Protein AF-A0A1F7GBQ1-F1 (afdb_monomer)

Solvent-accessible surface area (backbone atoms only — not comparable to full-atom values): 5700 Å² total; per-residue (Å²): 137,86,86,87,78,93,71,56,69,70,58,51,55,51,50,53,52,52,51,56,50,46,50,44,67,74,65,63,59,75,70,77,74,71,79,73,77,83,66,90,74,82,75,49,74,66,56,52,50,52,52,51,52,51,55,52,32,58,76,71,48,57,40,80,59,90,65,98,48,70,66,63,47,50,54,45,73,69,38,93,80,58,70,30,53,80,70,112

Sequence (88 aa):
MNQTTTVTKSEFDRLVEQVARLERLVLGKITKTSNVESKPLKLTAYAKRILKEADEEIKRGDVSPAFDNVKDALEWLHSKNKKYANQL

Foldseek 3Di:
DDDDDDDDPVVVVVVVVVVVVCCCVVVVDPVPPVPPPPDPDDDDPVNVVVVVVVVVCVVVVQAADDDPDPVVVVCLVPDPDRGGPVRD

Secondary structure (DSSP, 8-state):
--------HHHHHHHHHHHHHHHHHHH-------------PPPPHHHHHHHHHHHHHHHHT-PPPP-SSHHHHHHHHH-TTPPPGGG-

Radius of gyration: 25.87 Å; Cα contacts (8 Å, |Δi|>4): 26; chains: 1; bounding box: 54×44×58 Å

pLDDT: mean 81.34, std 14.44, range [40.47, 95.38]

Mean predicted aligned error: 15.96 Å

Structure (mmCIF, N/CA/C/O backbone):
data_AF-A0A1F7GBQ1-F1
#
_entry.id   AF-A0A1F7GBQ1-F1
#
loop_
_atom_site.group_PDB
_atom_site.id
_atom_site.type_symbol
_atom_site.label_atom_id
_atom_site.label_alt_id
_atom_site.label_comp_id
_atom_site.label_asym_id
_atom_site.label_entity_id
_atom_site.label_seq_id
_atom_site.pdbx_PDB_ins_code
_atom_site.Cartn_x
_atom_site.Cartn_y
_atom_site.Cartn_z
_atom_site.occupancy
_atom_site.B_iso_or_equiv
_atom_site.auth_seq_id
_atom_site.auth_comp_id
_atom_site.auth_asym_id
_atom_site.auth_atom_id
_atom_site.pdbx_PDB_model_num
ATOM 1 N N . MET A 1 1 ? -33.494 26.486 -20.546 1.00 40.47 1 MET A N 1
ATOM 2 C CA . MET A 1 1 ? -33.795 26.468 -21.994 1.00 40.47 1 MET A CA 1
ATOM 3 C C . MET A 1 1 ? -32.505 26.119 -22.711 1.00 40.47 1 MET A C 1
ATOM 5 O O . MET A 1 1 ? -31.567 26.895 -22.599 1.00 40.47 1 MET A O 1
ATOM 9 N N . ASN A 1 2 ? -32.430 24.967 -23.380 1.00 52.72 2 ASN A N 1
ATOM 10 C CA . ASN A 1 2 ? -31.233 24.577 -24.129 1.00 52.72 2 ASN A CA 1
ATOM 11 C C . ASN A 1 2 ? -31.490 24.874 -25.605 1.00 52.72 2 ASN A C 1
ATOM 13 O O . ASN A 1 2 ? -32.440 24.346 -26.178 1.00 52.72 2 ASN A O 1
ATOM 17 N N . GLN A 1 3 ? -30.690 25.765 -26.184 1.00 61.75 3 GLN A N 1
ATOM 18 C CA . GLN A 1 3 ? -30.752 26.083 -27.607 1.00 61.75 3 GLN A CA 1
ATOM 19 C C . GLN A 1 3 ? -29.881 25.078 -28.361 1.00 61.75 3 GLN A C 1
ATOM 21 O O . GLN A 1 3 ? -28.717 24.881 -28.016 1.00 61.75 3 GLN A O 1
ATOM 26 N N . THR A 1 4 ? -30.452 24.419 -29.365 1.00 54.62 4 THR A N 1
ATOM 27 C CA . THR A 1 4 ? -29.714 23.531 -30.265 1.00 54.62 4 THR A CA 1
ATOM 28 C C . THR A 1 4 ? -29.492 24.279 -31.568 1.00 54.62 4 THR A C 1
ATOM 30 O O . THR A 1 4 ? -30.449 24.575 -32.280 1.00 54.62 4 THR A O 1
ATOM 33 N N . THR A 1 5 ? -28.237 24.599 -31.868 1.00 72.56 5 THR A N 1
ATOM 34 C CA . THR A 1 5 ? -27.850 25.275 -33.109 1.00 72.56 5 THR A CA 1
ATOM 35 C C . THR A 1 5 ? -27.129 24.283 -34.006 1.00 72.56 5 THR A C 1
ATOM 37 O O . THR A 1 5 ? -26.244 23.556 -33.554 1.00 72.56 5 THR A O 1
ATOM 40 N N . THR A 1 6 ? -27.503 24.240 -35.280 1.00 74.94 6 THR A N 1
ATOM 4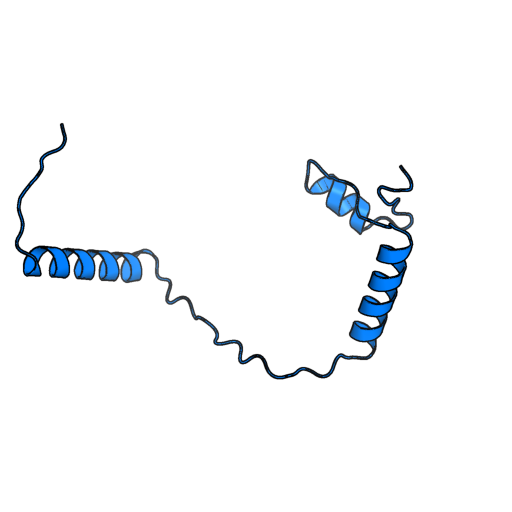1 C CA . THR A 1 6 ? -26.802 23.439 -36.284 1.00 74.94 6 THR A CA 1
ATOM 42 C C . THR A 1 6 ? -25.578 24.215 -36.758 1.00 74.94 6 THR A C 1
ATOM 44 O O . THR A 1 6 ? -25.712 25.329 -37.256 1.00 74.94 6 THR A O 1
ATOM 47 N N . VAL A 1 7 ? -24.391 23.639 -36.588 1.00 81.38 7 VAL A N 1
ATOM 48 C CA . VAL A 1 7 ? -23.118 24.219 -37.040 1.00 81.38 7 VAL A CA 1
ATOM 49 C C . VAL A 1 7 ? -22.473 23.310 -38.075 1.00 81.38 7 VAL A C 1
ATOM 51 O O . VAL A 1 7 ? -22.687 22.094 -38.067 1.00 81.38 7 VAL A O 1
ATOM 54 N N . THR A 1 8 ? -21.677 23.884 -38.974 1.00 88.12 8 THR A N 1
ATOM 55 C CA . THR A 1 8 ? -20.887 23.073 -39.903 1.00 88.12 8 THR A CA 1
ATOM 56 C C . THR A 1 8 ? -19.757 22.363 -39.151 1.00 88.12 8 THR A C 1
ATOM 58 O O . THR A 1 8 ? -19.263 22.846 -38.129 1.00 88.12 8 THR A O 1
ATOM 61 N N . LYS A 1 9 ? -19.306 21.211 -39.662 1.00 83.50 9 LYS A N 1
ATOM 62 C CA . LYS A 1 9 ? -18.225 20.436 -39.028 1.00 83.50 9 LYS A CA 1
ATOM 63 C C . LYS A 1 9 ? -16.947 21.265 -38.843 1.00 83.50 9 LYS A C 1
ATOM 65 O O . LYS A 1 9 ? -16.333 21.215 -37.787 1.00 83.50 9 LYS A O 1
ATOM 70 N N . SER A 1 10 ? -16.597 22.085 -39.831 1.00 85.94 10 SER A N 1
ATOM 71 C CA . SER A 1 10 ? -15.426 22.966 -39.772 1.00 85.94 10 SER A CA 1
ATOM 72 C C . SER A 1 10 ? -15.514 24.024 -38.673 1.00 85.94 10 SER A C 1
ATOM 74 O O . SER A 1 10 ? -14.501 24.376 -38.073 1.00 85.94 10 SER A O 1
ATOM 76 N N . GLU A 1 11 ? -16.710 24.545 -38.398 1.00 87.56 11 GLU A N 1
ATOM 77 C CA . GLU A 1 11 ? -16.913 25.517 -37.319 1.00 87.56 11 GLU A CA 1
ATOM 78 C C . GLU A 1 11 ? -16.830 24.844 -35.952 1.00 87.56 11 GLU A C 1
ATOM 80 O O . GLU A 1 11 ? -16.213 25.388 -35.037 1.00 87.56 11 GLU A O 1
ATOM 85 N N . PHE A 1 12 ? -17.384 23.635 -35.833 1.00 84.75 12 PHE A N 1
ATOM 86 C CA . PHE A 1 12 ? -17.249 22.817 -34.634 1.00 84.75 12 PHE A CA 1
ATOM 87 C C . PHE A 1 12 ? -15.779 22.486 -34.339 1.00 84.75 12 PHE A C 1
ATOM 89 O O . PHE A 1 12 ? -15.306 22.737 -33.232 1.00 84.75 12 PHE A O 1
ATOM 96 N N . ASP A 1 13 ? -15.031 22.016 -35.340 1.00 84.19 13 ASP A N 1
ATOM 97 C CA . ASP A 1 13 ? -13.613 21.668 -35.199 1.00 84.19 13 ASP A CA 1
ATOM 98 C C . ASP A 1 13 ? -12.775 22.891 -34.774 1.00 84.19 13 ASP A C 1
ATOM 100 O O . ASP A 1 13 ? -11.923 22.799 -33.886 1.00 84.19 13 ASP A O 1
ATOM 104 N N . ARG A 1 14 ? -13.073 24.072 -35.335 1.00 86.81 14 ARG A N 1
ATOM 105 C CA . ARG A 1 14 ? -12.414 25.335 -34.966 1.00 86.81 14 ARG A CA 1
ATOM 106 C C . ARG A 1 14 ? -12.699 25.739 -33.518 1.00 86.81 14 ARG A C 1
ATOM 108 O O . ARG A 1 14 ? -11.791 26.208 -32.831 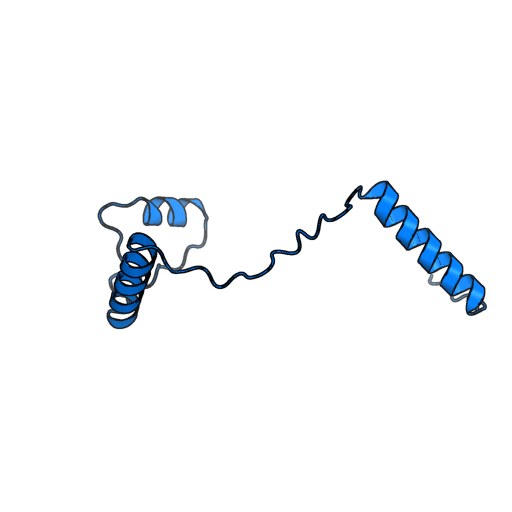1.00 86.81 14 ARG A O 1
ATOM 115 N N . LEU A 1 15 ? -13.933 25.561 -33.048 1.00 86.06 15 LEU A N 1
ATOM 116 C CA . LEU A 1 15 ? -14.311 25.855 -31.664 1.00 86.06 15 LEU A CA 1
ATOM 117 C C . LEU A 1 15 ? -13.622 24.905 -30.682 1.00 86.06 15 LEU A C 1
ATOM 119 O O . LEU A 1 15 ? -13.095 25.360 -29.667 1.00 86.06 15 LEU A O 1
ATOM 123 N N . VAL A 1 16 ? -13.552 23.612 -31.005 1.00 84.94 16 VAL A N 1
ATOM 124 C CA . VAL A 1 16 ? -12.825 22.626 -30.191 1.00 84.94 16 VAL A CA 1
ATOM 125 C C . VAL A 1 16 ? -11.341 22.991 -30.095 1.00 84.94 16 VAL A C 1
ATOM 127 O O . VAL A 1 16 ? -10.775 22.968 -29.002 1.00 84.94 16 VAL A O 1
ATOM 130 N N . GLU A 1 17 ? -10.709 23.405 -31.199 1.00 86.25 17 GLU A N 1
ATOM 131 C CA . GLU A 1 17 ? -9.304 23.828 -31.177 1.00 86.25 17 GLU A CA 1
ATOM 132 C C . GLU A 1 17 ? -9.090 25.092 -30.325 1.00 86.25 17 GLU A C 1
ATOM 134 O O . GLU A 1 17 ? -8.113 25.188 -29.575 1.00 86.25 17 GLU A O 1
ATOM 139 N N . GLN A 1 18 ? -10.009 26.058 -30.394 1.00 86.62 18 GLN A N 1
ATOM 140 C CA . GLN A 1 18 ? -9.943 27.276 -29.584 1.00 86.62 18 GLN A CA 1
ATOM 141 C C . GLN A 1 18 ? -10.098 26.988 -28.089 1.00 86.62 18 GLN A C 1
ATOM 143 O O . GLN A 1 18 ? -9.320 27.517 -27.293 1.00 86.62 18 GLN A O 1
ATOM 148 N N . VAL A 1 19 ? -11.038 26.118 -27.709 1.00 85.25 19 VAL A N 1
ATOM 149 C CA . VAL A 1 19 ? -11.206 25.681 -26.315 1.00 85.25 19 VAL A CA 1
ATOM 150 C C . VAL A 1 19 ? -9.948 24.959 -25.832 1.00 85.25 19 VAL A C 1
ATOM 152 O O . VAL A 1 19 ? -9.408 25.320 -24.791 1.00 85.25 19 VAL A O 1
ATOM 155 N N . ALA A 1 20 ? -9.391 24.041 -26.626 1.00 78.38 20 ALA A N 1
ATOM 156 C CA . ALA A 1 20 ? -8.167 23.324 -26.267 1.00 78.38 20 ALA A CA 1
ATOM 157 C C . ALA A 1 20 ? -6.944 24.253 -26.118 1.00 78.38 20 ALA A C 1
ATOM 159 O O . ALA A 1 20 ? -6.074 24.018 -25.275 1.00 78.38 20 ALA A O 1
ATOM 160 N N . ARG A 1 21 ? -6.845 25.322 -26.922 1.00 79.31 21 ARG A N 1
ATOM 161 C CA . ARG A 1 21 ? -5.805 26.354 -26.758 1.00 79.31 21 ARG A CA 1
ATOM 162 C C . ARG A 1 21 ? -6.005 27.153 -25.477 1.00 79.31 21 ARG A C 1
ATOM 164 O O . ARG A 1 21 ? -5.024 27.394 -24.779 1.00 79.31 21 ARG A O 1
ATOM 171 N N . LEU A 1 22 ? -7.242 27.538 -25.167 1.00 78.56 22 LEU A N 1
ATOM 172 C CA . LEU A 1 22 ? -7.578 28.257 -23.938 1.00 78.56 22 LEU A CA 1
ATOM 173 C C . LEU A 1 22 ? -7.300 27.406 -22.702 1.00 78.56 22 LEU A C 1
ATOM 175 O O . LEU A 1 22 ? -6.688 27.906 -21.770 1.00 78.56 22 LEU A O 1
ATOM 179 N N . GLU A 1 23 ? -7.637 26.118 -22.711 1.00 72.75 23 GLU A N 1
ATOM 180 C CA . GLU A 1 23 ? -7.293 25.201 -21.621 1.00 72.75 23 GLU A CA 1
ATOM 181 C C . GLU A 1 23 ? -5.780 25.150 -21.382 1.00 72.75 23 GLU A C 1
ATOM 183 O O . GLU A 1 23 ? -5.335 25.234 -20.239 1.00 72.75 23 GLU A O 1
ATOM 188 N N . ARG A 1 24 ? -4.967 25.097 -22.446 1.00 72.31 24 ARG A N 1
ATOM 189 C CA . ARG A 1 24 ? -3.497 25.127 -22.326 1.00 72.31 24 ARG A CA 1
ATOM 190 C C . ARG A 1 24 ? -2.976 26.456 -21.776 1.00 72.31 24 ARG A C 1
ATOM 192 O O . ARG A 1 24 ? -2.049 26.449 -20.969 1.00 72.31 24 ARG A O 1
ATOM 199 N N . LEU A 1 25 ? -3.557 27.574 -22.210 1.00 73.06 25 LEU A N 1
ATOM 200 C CA . LEU A 1 25 ? -3.175 28.932 -21.801 1.00 73.06 25 LEU A CA 1
ATOM 201 C C . LEU A 1 25 ? -3.578 29.234 -20.353 1.00 73.06 25 LEU A C 1
ATOM 203 O O . LEU A 1 25 ? -2.789 29.795 -19.601 1.00 73.06 25 LEU A O 1
ATOM 207 N N . VAL A 1 26 ? -4.792 28.839 -19.968 1.00 71.00 26 VAL A N 1
ATOM 208 C CA . VAL A 1 26 ? -5.395 29.116 -18.659 1.00 71.00 26 VAL A CA 1
ATOM 209 C C . VAL A 1 26 ? -4.869 28.158 -17.599 1.00 71.00 26 VAL A C 1
ATOM 211 O O . VAL A 1 26 ? -4.566 28.581 -16.487 1.00 71.00 26 VAL A O 1
ATOM 214 N N . LEU A 1 27 ? -4.733 26.868 -17.919 1.00 66.12 27 LEU A N 1
ATOM 215 C CA . LEU A 1 27 ? -4.292 25.881 -16.935 1.00 66.12 27 LEU A CA 1
ATOM 216 C C . LEU A 1 27 ? -2.769 25.777 -16.844 1.00 66.12 27 LEU A C 1
ATOM 218 O O . LEU A 1 27 ? -2.289 25.121 -15.926 1.00 66.12 27 LEU A O 1
ATOM 222 N N . GLY A 1 28 ? -2.000 26.375 -17.766 1.00 56.66 28 GLY A N 1
ATOM 223 C CA . GLY A 1 28 ? -0.530 26.434 -17.722 1.00 56.66 28 GLY A CA 1
ATOM 224 C C . GLY A 1 28 ? 0.180 25.073 -17.704 1.00 56.66 28 GLY A C 1
ATOM 225 O O . GLY A 1 28 ? 1.405 24.997 -17.612 1.00 56.66 28 GLY A O 1
ATOM 226 N N . LYS A 1 29 ? -0.568 23.970 -17.797 1.00 58.16 29 LYS A N 1
ATOM 227 C CA . LYS A 1 29 ? -0.038 22.616 -17.769 1.00 58.16 29 LYS A CA 1
ATOM 228 C C . LYS A 1 29 ? 0.399 22.255 -19.179 1.00 58.16 29 LYS A C 1
ATOM 230 O O . LYS A 1 29 ? -0.250 21.490 -19.885 1.00 58.16 29 LYS A O 1
ATOM 235 N N . ILE A 1 30 ? 1.606 22.693 -19.525 1.00 53.34 30 ILE A N 1
ATOM 236 C CA . ILE A 1 30 ? 2.540 21.718 -20.078 1.00 53.34 30 ILE A CA 1
ATOM 237 C C . ILE A 1 30 ? 2.656 20.675 -18.968 1.00 53.34 30 ILE A C 1
ATOM 239 O O . ILE A 1 30 ? 3.463 20.815 -18.051 1.00 53.34 30 ILE A O 1
ATOM 243 N N . THR A 1 31 ? 1.787 19.661 -18.970 1.00 50.56 31 THR A N 1
ATOM 244 C CA . THR A 1 31 ? 2.130 18.430 -18.280 1.00 50.56 31 THR A CA 1
ATOM 245 C C . THR A 1 31 ? 3.428 18.021 -18.947 1.00 50.56 31 THR A C 1
ATOM 247 O O . THR A 1 31 ? 3.418 17.545 -20.080 1.00 50.56 31 THR A O 1
ATOM 250 N N . LYS A 1 32 ? 4.564 18.292 -18.298 1.00 47.31 32 LYS A N 1
ATOM 251 C CA . LYS A 1 32 ? 5.773 17.525 -18.540 1.00 47.31 32 LYS A CA 1
ATOM 252 C C . LYS A 1 32 ? 5.357 16.101 -18.209 1.00 47.31 32 LYS A C 1
ATOM 254 O O . LYS A 1 32 ? 5.473 15.663 -17.071 1.00 47.31 32 LYS A O 1
ATOM 259 N N . THR A 1 33 ? 4.795 15.402 -19.185 1.00 50.81 33 THR A N 1
ATOM 260 C CA . THR A 1 33 ? 4.861 13.960 -19.245 1.00 50.81 33 THR A CA 1
ATOM 261 C C . THR A 1 33 ? 6.349 13.692 -19.339 1.00 50.81 33 THR A C 1
ATOM 263 O O . THR A 1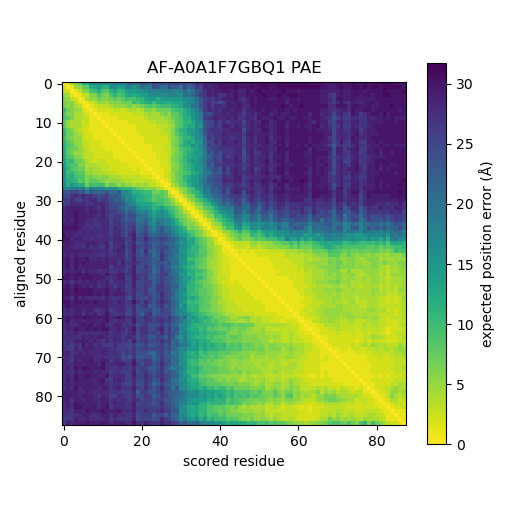 33 ? 6.951 13.703 -20.409 1.00 50.81 33 THR A O 1
ATOM 266 N N . SER A 1 34 ? 6.991 13.579 -18.178 1.00 46.00 34 SER A N 1
ATOM 267 C CA . SER A 1 34 ? 8.269 12.908 -18.103 1.00 46.00 34 SER A CA 1
ATOM 268 C C . SER A 1 34 ? 7.981 11.517 -18.630 1.00 46.00 34 SER A C 1
ATOM 270 O O . SER A 1 34 ? 7.321 10.725 -17.957 1.00 46.00 34 SER A O 1
ATOM 272 N N . ASN A 1 35 ? 8.401 11.263 -19.865 1.00 51.91 35 ASN A N 1
ATOM 273 C CA . ASN A 1 35 ? 8.557 9.917 -20.371 1.00 51.91 35 ASN A CA 1
ATOM 274 C C . ASN A 1 35 ? 9.539 9.244 -19.414 1.00 51.91 35 ASN A C 1
ATOM 276 O O . ASN A 1 35 ? 10.751 9.427 -19.512 1.00 51.91 35 ASN A O 1
ATOM 280 N N . VAL A 1 36 ? 9.005 8.560 -18.404 1.00 57.66 36 VAL A N 1
ATOM 281 C CA . VAL A 1 36 ? 9.794 7.671 -17.568 1.00 57.66 36 VAL A CA 1
ATOM 282 C C . VAL A 1 36 ? 10.055 6.478 -18.465 1.00 57.66 36 VAL A C 1
ATOM 284 O O . VAL A 1 36 ? 9.227 5.578 -18.572 1.00 57.66 36 VAL A O 1
ATOM 287 N N . G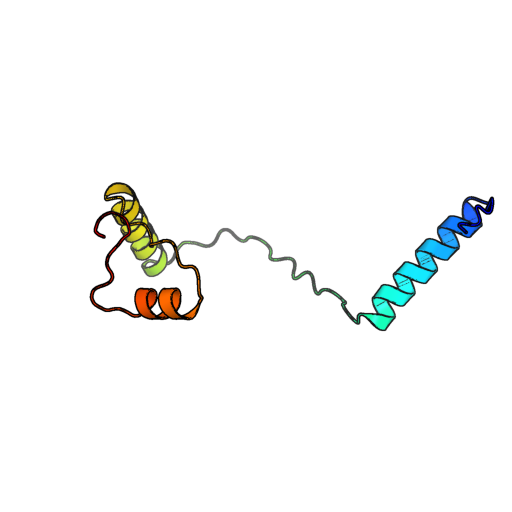LU A 1 37 ? 11.174 6.512 -19.185 1.00 61.97 37 GLU A N 1
ATOM 288 C CA . GLU A 1 37 ? 11.696 5.305 -19.808 1.00 61.97 37 GLU A CA 1
ATOM 289 C C . GLU A 1 37 ? 11.857 4.278 -18.690 1.00 61.97 37 GLU A C 1
ATOM 291 O O . GLU A 1 37 ? 12.694 4.435 -17.795 1.00 61.97 37 GLU A O 1
ATOM 296 N N . SER A 1 38 ? 11.013 3.247 -18.707 1.00 63.91 38 SER A N 1
ATOM 297 C CA . SER A 1 38 ? 11.095 2.131 -17.779 1.00 63.91 38 SER A CA 1
ATOM 298 C C . SER A 1 38 ? 12.354 1.337 -18.110 1.00 63.91 38 SER A C 1
ATOM 300 O O . SER A 1 38 ? 12.318 0.337 -18.826 1.00 63.91 38 SER A O 1
ATOM 302 N N . LYS A 1 39 ? 13.506 1.810 -17.634 1.00 70.25 39 LYS A N 1
ATOM 303 C CA . LYS A 1 39 ? 14.735 1.030 -17.687 1.00 70.25 39 LYS A CA 1
ATOM 304 C C . LYS A 1 39 ? 14.587 -0.136 -16.713 1.00 70.25 39 LYS A C 1
ATOM 306 O O . LYS A 1 39 ? 14.139 0.083 -15.585 1.00 70.25 39 LYS A O 1
ATOM 311 N N . PRO A 1 40 ? 14.967 -1.362 -17.106 1.00 66.81 40 PRO A N 1
ATOM 312 C CA . PRO A 1 40 ? 15.015 -2.478 -16.177 1.00 66.81 40 PRO A CA 1
ATOM 313 C C . PRO A 1 40 ? 16.016 -2.140 -15.067 1.00 66.81 40 PRO A C 1
ATOM 315 O O . PRO A 1 40 ? 17.231 -2.151 -15.263 1.00 66.81 40 PRO A O 1
ATOM 318 N N . LEU A 1 41 ? 15.493 -1.772 -13.899 1.00 74.06 41 LEU A N 1
ATOM 319 C CA . LEU A 1 41 ? 16.299 -1.430 -12.740 1.00 74.06 41 LEU A CA 1
ATOM 320 C C . LEU A 1 41 ? 16.668 -2.720 -12.011 1.00 74.06 41 LEU A C 1
ATOM 322 O O . LEU A 1 41 ? 15.802 -3.494 -11.599 1.00 74.06 41 LEU A O 1
ATOM 326 N N . LYS A 1 42 ? 17.966 -2.947 -11.801 1.00 83.75 42 LYS A N 1
ATOM 327 C CA . LYS A 1 42 ? 18.410 -4.010 -10.900 1.00 83.75 42 LYS A CA 1
ATOM 328 C C . LYS A 1 42 ? 18.011 -3.626 -9.476 1.00 83.75 42 LYS A C 1
ATOM 330 O O . LYS A 1 42 ? 18.492 -2.628 -8.947 1.00 83.75 42 LYS A O 1
ATOM 335 N N . LEU A 1 43 ? 17.151 -4.434 -8.857 1.00 86.00 43 LEU A N 1
ATOM 336 C CA . LEU A 1 43 ? 16.754 -4.251 -7.461 1.00 86.00 43 LEU A CA 1
ATOM 337 C C . LEU A 1 43 ? 17.990 -4.176 -6.559 1.00 86.00 43 LEU A C 1
ATOM 339 O O . LEU A 1 43 ? 18.840 -5.076 -6.567 1.00 86.00 43 LEU A O 1
ATOM 343 N N . THR A 1 44 ? 18.059 -3.115 -5.758 1.00 91.44 44 THR A N 1
ATOM 344 C CA . THR A 1 44 ? 19.065 -2.975 -4.704 1.00 91.44 44 THR A CA 1
ATOM 345 C C . THR A 1 44 ? 18.865 -4.063 -3.646 1.00 91.44 44 THR A C 1
ATOM 347 O O . THR A 1 44 ? 17.774 -4.619 -3.501 1.00 91.44 44 THR A O 1
ATOM 350 N N . ALA A 1 45 ? 19.910 -4.377 -2.877 1.00 93.25 45 ALA A N 1
ATOM 351 C CA . ALA A 1 45 ? 19.801 -5.352 -1.788 1.00 93.25 45 ALA A CA 1
ATOM 352 C C . ALA A 1 45 ? 18.721 -4.952 -0.763 1.00 93.25 45 ALA A C 1
ATOM 354 O O . ALA A 1 45 ? 17.965 -5.802 -0.301 1.00 93.25 45 ALA A O 1
ATOM 355 N N . TYR A 1 46 ? 18.597 -3.650 -0.482 1.00 90.38 46 TYR A N 1
ATOM 356 C CA . TYR A 1 46 ? 17.552 -3.110 0.384 1.00 90.38 46 TYR A CA 1
ATOM 357 C C . TYR A 1 46 ? 16.152 -3.387 -0.170 1.00 90.38 46 TYR A C 1
ATOM 359 O O . TYR A 1 46 ? 15.318 -3.936 0.541 1.00 90.38 46 TYR A O 1
ATOM 367 N N . ALA A 1 47 ? 15.909 -3.087 -1.450 1.00 90.88 47 ALA A N 1
ATOM 368 C CA . ALA A 1 47 ? 14.608 -3.330 -2.067 1.00 90.88 47 ALA A CA 1
ATOM 369 C C . ALA A 1 47 ? 14.246 -4.824 -2.065 1.00 90.88 47 ALA A C 1
ATOM 371 O O . ALA A 1 47 ? 13.117 -5.181 -1.748 1.00 90.88 47 ALA A O 1
ATOM 372 N N . LYS A 1 48 ? 15.215 -5.711 -2.334 1.00 94.50 48 LYS A N 1
ATOM 373 C CA . LYS A 1 48 ? 15.003 -7.165 -2.232 1.00 94.50 48 LYS A CA 1
ATOM 374 C C . LYS A 1 48 ? 14.620 -7.601 -0.819 1.00 94.50 48 LYS A C 1
ATOM 376 O O . LYS A 1 48 ? 13.743 -8.445 -0.675 1.00 94.50 48 LYS A O 1
ATOM 381 N N . ARG A 1 49 ? 15.263 -7.035 0.208 1.00 94.25 49 ARG A N 1
ATOM 382 C CA . ARG A 1 49 ? 14.937 -7.319 1.611 1.00 94.25 49 ARG A CA 1
ATOM 383 C C . ARG A 1 49 ? 13.503 -6.902 1.939 1.00 94.25 49 ARG A C 1
ATOM 385 O O . ARG A 1 49 ? 12.763 -7.721 2.462 1.00 94.25 49 ARG A O 1
ATOM 392 N N . ILE A 1 50 ? 13.103 -5.686 1.559 1.00 93.31 50 ILE A N 1
ATOM 393 C CA . ILE A 1 50 ? 11.735 -5.191 1.788 1.00 93.31 50 ILE A CA 1
ATOM 394 C C . ILE A 1 50 ? 10.695 -6.067 1.080 1.00 93.31 50 ILE A C 1
ATOM 396 O O . ILE A 1 50 ? 9.681 -6.410 1.674 1.00 93.31 50 ILE A O 1
ATOM 400 N N . LEU A 1 51 ? 10.952 -6.480 -0.164 1.00 93.31 51 LEU A N 1
ATOM 401 C CA . LEU A 1 51 ? 10.037 -7.369 -0.889 1.00 93.31 51 LEU A CA 1
ATOM 402 C C . LEU A 1 51 ? 9.909 -8.744 -0.225 1.00 93.31 51 LEU A C 1
ATOM 404 O O . LEU A 1 51 ? 8.820 -9.306 -0.199 1.00 93.31 51 LEU A O 1
ATOM 408 N N . LYS A 1 52 ? 11.007 -9.281 0.319 1.00 94.56 52 LYS A N 1
ATOM 409 C CA . LYS A 1 52 ? 10.976 -10.543 1.063 1.00 94.56 52 LYS A CA 1
ATOM 410 C C . LYS A 1 52 ? 10.169 -10.410 2.358 1.00 94.56 52 LYS A C 1
ATOM 412 O O . LYS A 1 52 ? 9.357 -11.277 2.648 1.00 94.56 52 LYS A O 1
ATOM 417 N N . GLU A 1 53 ? 10.374 -9.328 3.105 1.00 90.69 53 GLU A N 1
ATOM 418 C CA . GLU A 1 53 ? 9.610 -9.038 4.325 1.00 90.69 53 GLU A CA 1
ATOM 419 C C . GLU A 1 53 ? 8.114 -8.912 4.021 1.00 90.69 53 GLU A C 1
ATOM 421 O O . GLU A 1 53 ? 7.304 -9.537 4.700 1.00 90.69 53 GLU A O 1
ATOM 426 N N . ALA A 1 54 ? 7.758 -8.207 2.944 1.00 90.12 54 ALA A N 1
ATOM 427 C CA . ALA A 1 54 ? 6.374 -8.083 2.499 1.00 90.12 54 ALA A CA 1
ATOM 428 C C . ALA A 1 54 ? 5.752 -9.440 2.115 1.00 90.12 54 ALA A C 1
ATOM 430 O O . ALA A 1 54 ? 4.614 -9.717 2.480 1.00 90.12 54 ALA A O 1
ATOM 431 N N . ASP A 1 55 ? 6.488 -10.313 1.418 1.00 93.62 55 ASP A N 1
ATOM 432 C CA . ASP A 1 55 ? 6.014 -11.665 1.075 1.00 93.62 55 ASP A CA 1
ATOM 433 C C . ASP A 1 55 ? 5.740 -12.514 2.331 1.00 93.62 55 ASP A C 1
ATOM 435 O O . ASP A 1 55 ? 4.760 -13.256 2.400 1.00 93.62 55 ASP A O 1
ATOM 439 N N . GLU A 1 56 ? 6.575 -12.383 3.362 1.00 93.69 56 GLU A N 1
ATOM 440 C CA . GLU A 1 56 ? 6.370 -13.063 4.641 1.00 93.69 56 GLU A CA 1
ATOM 441 C C . GLU A 1 56 ? 5.189 -12.478 5.437 1.00 93.69 56 GLU A C 1
ATOM 443 O O . GLU A 1 56 ? 4.416 -13.242 6.014 1.00 93.69 56 GLU A O 1
ATOM 448 N N . GLU A 1 57 ? 5.016 -11.153 5.449 1.00 89.44 57 GLU A N 1
ATOM 449 C CA . GLU A 1 57 ? 3.861 -10.473 6.058 1.00 89.44 57 GLU A CA 1
ATOM 450 C C . GLU A 1 57 ? 2.543 -10.910 5.402 1.00 89.44 57 GLU A C 1
ATOM 452 O O . GLU A 1 57 ? 1.602 -11.294 6.098 1.00 89.44 57 GLU A O 1
ATOM 457 N N . ILE A 1 58 ? 2.498 -10.969 4.067 1.00 88.94 58 ILE A N 1
ATOM 458 C CA . ILE A 1 58 ? 1.324 -11.441 3.317 1.00 88.94 58 ILE A CA 1
ATOM 459 C C . ILE A 1 58 ? 0.978 -12.883 3.699 1.00 88.94 58 ILE A C 1
ATOM 461 O O . ILE A 1 58 ? -0.187 -13.187 3.954 1.00 88.94 58 ILE A O 1
ATOM 465 N N . LYS A 1 59 ? 1.974 -13.775 3.799 1.00 92.75 59 LYS A N 1
ATOM 466 C CA . LYS A 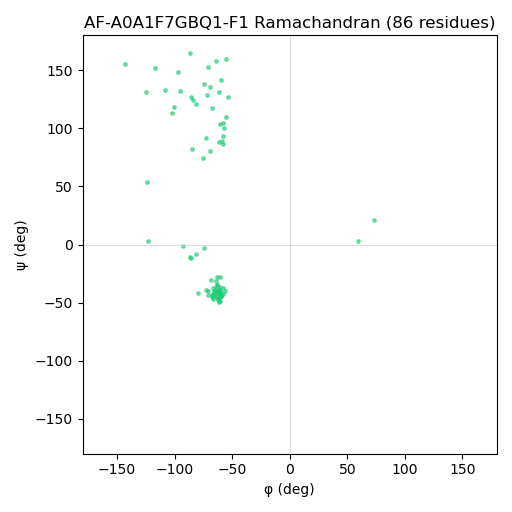1 59 ? 1.752 -15.179 4.195 1.00 92.75 59 LYS A CA 1
ATOM 467 C C . LYS A 1 59 ? 1.214 -15.325 5.616 1.00 92.75 59 LYS A C 1
ATOM 469 O O . LYS A 1 59 ? 0.477 -16.271 5.879 1.00 92.75 59 LY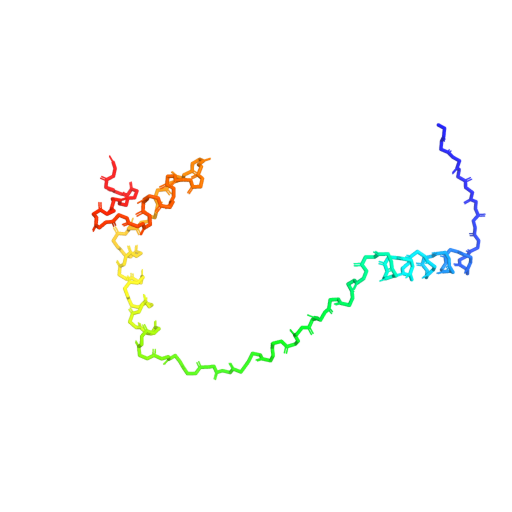S A O 1
ATOM 474 N N . ARG A 1 60 ? 1.571 -14.414 6.525 1.00 92.44 60 ARG A N 1
ATOM 475 C CA . ARG A 1 60 ? 1.030 -14.371 7.894 1.00 92.44 60 ARG A CA 1
ATOM 476 C C . ARG A 1 60 ? -0.334 -13.678 7.986 1.00 92.44 60 ARG A C 1
ATOM 478 O O . ARG A 1 60 ? -0.975 -13.746 9.032 1.00 92.44 60 ARG A O 1
ATOM 485 N N . GLY A 1 61 ? -0.796 -13.050 6.904 1.00 91.19 61 GLY A N 1
ATOM 486 C CA . GLY A 1 61 ? -2.017 -12.245 6.896 1.00 91.19 61 GLY A CA 1
ATOM 487 C C . GLY A 1 61 ? -1.854 -10.901 7.612 1.00 91.19 61 GLY A C 1
ATOM 488 O O . GLY A 1 61 ? -2.849 -10.311 8.027 1.00 91.19 61 GLY A O 1
ATOM 489 N N . ASP A 1 62 ? -0.616 -10.425 7.762 1.00 90.94 62 ASP A N 1
ATOM 490 C CA . ASP A 1 62 ? -0.274 -9.169 8.426 1.00 90.94 62 ASP A CA 1
ATOM 491 C C . ASP A 1 62 ? -0.626 -7.981 7.510 1.00 90.94 62 ASP A C 1
ATOM 493 O O . ASP A 1 62 ? 0.232 -7.356 6.887 1.00 90.94 62 ASP A O 1
ATOM 497 N N . VAL A 1 63 ? -1.919 -7.674 7.396 1.00 89.00 63 VAL A N 1
ATOM 498 C CA . VAL A 1 63 ? -2.430 -6.531 6.622 1.00 89.00 63 VAL A CA 1
ATOM 499 C C . VAL A 1 63 ? -2.687 -5.329 7.524 1.00 89.00 63 VAL A C 1
ATOM 501 O O . VAL A 1 63 ? -3.036 -5.470 8.700 1.00 89.00 63 VAL A O 1
ATOM 504 N N . SER A 1 64 ? -2.510 -4.123 6.984 1.00 88.94 64 SER A N 1
ATOM 505 C CA . SER A 1 64 ? -2.864 -2.904 7.708 1.00 88.94 64 SER A CA 1
ATOM 506 C C . SER A 1 64 ? -4.359 -2.907 8.063 1.00 88.94 64 SER A C 1
ATOM 508 O O . SER A 1 64 ? -5.169 -3.315 7.225 1.00 88.94 64 SER A O 1
ATOM 510 N N . PRO A 1 65 ? -4.747 -2.424 9.256 1.00 92.12 65 PRO A N 1
ATOM 511 C CA . PRO A 1 65 ? -6.143 -2.137 9.569 1.00 92.12 65 PRO A CA 1
ATOM 512 C C . PRO A 1 65 ? -6.778 -1.179 8.551 1.00 92.12 65 PRO A C 1
ATOM 514 O O . PRO A 1 65 ? -6.084 -0.438 7.851 1.00 92.12 65 PRO A O 1
ATOM 517 N N . ALA A 1 66 ? -8.107 -1.179 8.483 1.00 92.75 66 ALA A N 1
ATOM 518 C CA . ALA A 1 66 ? -8.831 -0.106 7.816 1.00 92.75 66 ALA A CA 1
ATOM 519 C C . ALA A 1 66 ? -8.812 1.142 8.712 1.00 92.75 66 ALA A C 1
ATOM 521 O O . ALA A 1 66 ? -8.992 1.034 9.925 1.00 92.75 66 ALA A O 1
ATOM 522 N N . PHE A 1 67 ? -8.597 2.312 8.114 1.00 93.19 67 PHE A N 1
ATOM 523 C CA . PHE A 1 67 ? -8.582 3.590 8.822 1.00 93.19 67 PHE A CA 1
ATOM 524 C C . PHE A 1 67 ? -9.581 4.543 8.177 1.00 93.19 67 PHE A C 1
ATOM 526 O O . PHE A 1 67 ? -9.537 4.758 6.966 1.00 93.19 67 PHE A O 1
ATOM 533 N N . ASP A 1 68 ? -10.424 5.164 8.997 1.00 94.38 68 ASP A N 1
ATOM 534 C CA . ASP A 1 68 ? -11.387 6.173 8.540 1.00 94.38 68 ASP A CA 1
ATOM 535 C C . ASP A 1 68 ? -10.773 7.580 8.470 1.00 94.38 68 ASP A C 1
ATOM 537 O O . ASP A 1 68 ? -11.366 8.508 7.919 1.00 94.38 68 ASP A O 1
ATOM 541 N N . ASN A 1 69 ? -9.574 7.765 9.032 1.00 94.62 69 ASN A N 1
ATOM 542 C CA . ASN A 1 69 ? -8.871 9.039 9.017 1.00 94.62 69 ASN A CA 1
ATOM 543 C C . ASN A 1 69 ? -7.350 8.872 8.864 1.00 94.62 69 ASN A C 1
ATOM 545 O O . ASN A 1 69 ? -6.754 7.850 9.203 1.00 94.62 69 ASN A O 1
ATOM 549 N N . VAL A 1 70 ? -6.716 9.925 8.346 1.00 94.62 70 VAL A N 1
ATOM 550 C CA . VAL A 1 70 ? -5.276 9.948 8.043 1.00 94.62 70 VAL A CA 1
ATOM 551 C C . VAL A 1 70 ? -4.418 9.907 9.310 1.00 94.62 70 VAL A C 1
ATOM 553 O O . VAL A 1 70 ? -3.311 9.375 9.280 1.00 94.62 70 VAL A O 1
ATOM 556 N N . LYS A 1 71 ? -4.907 10.467 10.422 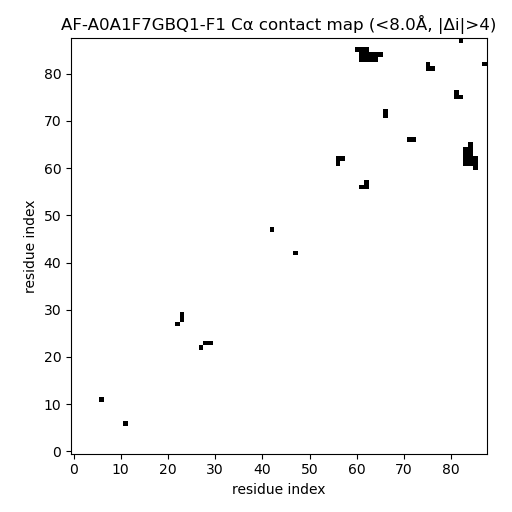1.00 95.38 71 LYS A N 1
ATOM 557 C CA . LYS A 1 71 ? -4.140 10.571 11.665 1.00 95.38 71 LYS A CA 1
ATOM 558 C C . LYS A 1 71 ? -3.880 9.189 12.265 1.00 95.38 71 LYS A C 1
ATOM 560 O O . LYS A 1 71 ? -2.732 8.877 12.559 1.00 95.38 71 LYS A O 1
ATOM 565 N N . ASP A 1 72 ? -4.903 8.349 12.344 1.00 92.12 72 ASP A N 1
ATOM 566 C CA . ASP A 1 72 ? -4.795 6.998 12.899 1.00 92.12 72 ASP A CA 1
ATOM 567 C C . ASP A 1 72 ? -3.914 6.102 12.018 1.00 92.12 72 ASP A C 1
ATOM 569 O O . ASP A 1 72 ? -3.101 5.327 12.524 1.00 92.12 72 ASP A O 1
ATOM 573 N N . ALA A 1 73 ? -3.999 6.266 10.693 1.00 93.00 73 ALA A N 1
ATOM 574 C CA . ALA A 1 73 ? -3.116 5.575 9.756 1.00 93.00 73 ALA A CA 1
ATOM 575 C C . ALA A 1 73 ? -1.638 5.957 9.970 1.00 93.00 73 ALA A C 1
ATOM 577 O O . ALA A 1 73 ? -0.757 5.094 9.938 1.00 93.00 73 ALA A O 1
ATOM 578 N N . LEU A 1 74 ? -1.356 7.243 10.217 1.00 94.06 74 LEU A N 1
ATOM 579 C CA . LEU A 1 74 ? -0.007 7.729 10.522 1.00 94.06 74 LEU A CA 1
ATOM 580 C C . LEU A 1 74 ? 0.488 7.217 11.878 1.00 94.06 74 LEU A C 1
ATOM 582 O O . LEU A 1 74 ? 1.623 6.752 11.977 1.00 94.06 74 LEU A O 1
ATOM 586 N N . GLU A 1 75 ? -0.351 7.269 12.911 1.00 94.31 75 GLU A N 1
ATOM 587 C CA . GLU A 1 75 ? -0.009 6.747 14.237 1.00 94.31 75 GLU A CA 1
ATOM 588 C C . GLU A 1 75 ? 0.311 5.248 14.182 1.00 94.31 75 GLU A C 1
ATOM 590 O O . GLU A 1 75 ? 1.308 4.805 14.757 1.00 94.31 75 GLU A O 1
ATOM 595 N N . TRP A 1 76 ? -0.463 4.473 13.418 1.00 94.19 76 TRP A N 1
ATOM 596 C CA . TRP A 1 76 ? -0.183 3.060 13.180 1.00 94.19 76 TRP A CA 1
ATOM 597 C C . TRP A 1 76 ? 1.139 2.839 12.435 1.00 94.19 76 TRP A C 1
ATOM 599 O O . TRP A 1 76 ? 1.949 2.013 12.862 1.00 94.19 76 TRP A O 1
ATOM 609 N N . LEU A 1 77 ? 1.393 3.597 11.362 1.00 92.12 77 LEU A N 1
ATOM 610 C CA . LEU A 1 77 ? 2.606 3.472 10.545 1.00 92.12 77 LEU A CA 1
ATOM 611 C C . LEU A 1 77 ? 3.884 3.728 11.358 1.00 92.12 77 LEU A C 1
ATOM 613 O O . LEU A 1 77 ? 4.905 3.074 11.135 1.00 92.12 77 LEU A O 1
ATOM 617 N N . HIS A 1 78 ? 3.822 4.667 12.302 1.00 94.00 78 HIS A N 1
ATOM 618 C CA . HIS A 1 78 ? 4.947 5.048 13.155 1.00 94.00 78 HIS A CA 1
ATOM 619 C C . HIS A 1 78 ? 5.004 4.289 14.490 1.00 94.00 78 HIS A C 1
ATOM 621 O O . HIS A 1 78 ? 5.944 4.480 15.266 1.00 94.00 78 HIS A O 1
ATOM 627 N N . SER A 1 79 ? 4.045 3.402 14.766 1.00 91.88 79 SER A N 1
ATOM 628 C CA . SER A 1 79 ? 4.039 2.608 15.992 1.00 91.88 79 SER A CA 1
ATOM 629 C C . SER A 1 79 ? 5.129 1.536 15.971 1.00 91.88 79 SER A C 1
ATOM 631 O O . SER A 1 79 ? 5.214 0.708 15.062 1.00 91.88 79 SER A O 1
ATOM 633 N N . LYS A 1 80 ? 5.937 1.493 17.037 1.00 88.38 80 LYS A N 1
ATOM 634 C CA . LYS A 1 80 ? 6.949 0.444 17.250 1.00 88.38 80 LYS A CA 1
ATOM 635 C C . LYS A 1 80 ? 6.321 -0.948 17.412 1.00 88.38 80 LYS A C 1
ATOM 637 O O . LYS A 1 80 ? 6.952 -1.941 17.071 1.00 88.38 80 LYS A O 1
ATOM 642 N N . ASN A 1 81 ? 5.086 -1.000 17.912 1.00 85.25 81 ASN A N 1
ATOM 643 C CA . ASN A 1 81 ? 4.331 -2.224 18.177 1.00 85.25 81 ASN A CA 1
ATOM 644 C C . ASN A 1 81 ? 2.996 -2.177 17.423 1.00 85.25 81 ASN A C 1
ATOM 646 O O . ASN A 1 81 ? 1.924 -2.266 18.026 1.00 85.25 81 ASN A O 1
ATOM 650 N N . LYS A 1 82 ? 3.056 -1.949 16.108 1.00 88.75 82 LYS A N 1
ATOM 651 C CA . LYS A 1 82 ? 1.863 -1.924 15.260 1.00 88.75 82 LYS A CA 1
ATOM 652 C C . LYS A 1 82 ? 1.166 -3.287 15.294 1.00 88.75 82 LYS A C 1
ATOM 654 O O . LYS A 1 82 ? 1.813 -4.322 15.152 1.00 88.75 82 LYS A O 1
ATOM 659 N N . LYS A 1 83 ? -0.148 -3.272 15.513 1.00 90.38 83 LYS A N 1
ATOM 660 C CA . LYS A 1 83 ? -1.001 -4.460 15.418 1.00 90.38 83 LYS A CA 1
ATOM 661 C C . LYS A 1 83 ? -1.624 -4.508 14.036 1.00 90.38 83 LYS A C 1
ATOM 663 O O . LYS A 1 83 ? -2.128 -3.493 13.557 1.00 90.38 83 LYS A O 1
ATOM 668 N N . TYR A 1 84 ? -1.564 -5.662 13.401 1.00 90.94 84 TYR A N 1
ATOM 669 C CA . TYR A 1 84 ? -2.148 -5.874 12.081 1.00 90.94 84 TYR A CA 1
ATOM 670 C C . TYR A 1 84 ? -3.623 -6.275 12.212 1.00 90.94 84 TYR A C 1
ATOM 672 O O . TYR A 1 84 ? -4.078 -6.618 13.301 1.00 90.94 84 TYR A O 1
ATOM 680 N N . ALA A 1 85 ? -4.396 -6.205 11.127 1.00 89.19 85 ALA A N 1
ATOM 681 C CA . ALA A 1 85 ? -5.843 -6.441 11.181 1.00 89.19 85 ALA A CA 1
ATOM 682 C C . ALA A 1 85 ? -6.210 -7.854 11.676 1.00 89.19 85 ALA A C 1
ATOM 684 O O . ALA A 1 85 ? -7.250 -8.039 12.292 1.00 89.19 85 ALA A O 1
ATOM 685 N N . ASN A 1 86 ? -5.337 -8.837 11.449 1.00 89.19 86 ASN A N 1
ATOM 686 C CA . ASN A 1 86 ? -5.445 -10.208 11.957 1.00 89.19 86 ASN A CA 1
ATOM 687 C C . ASN A 1 86 ? -5.125 -10.350 13.467 1.00 89.19 86 ASN A C 1
ATOM 689 O O . ASN A 1 86 ? -5.192 -11.459 13.993 1.00 89.19 86 ASN A O 1
ATOM 693 N N . GLN A 1 87 ? -4.738 -9.269 14.153 1.00 86.88 87 GLN A N 1
ATOM 694 C CA . GLN A 1 87 ? -4.308 -9.231 15.564 1.00 86.88 87 GLN A CA 1
ATOM 695 C C . GLN A 1 87 ? -5.140 -8.263 16.428 1.00 86.88 87 GLN A C 1
ATOM 697 O O . GLN A 1 87 ? -4.802 -8.040 17.600 1.00 86.88 87 GLN A O 1
ATOM 702 N N . LEU A 1 88 ? -6.156 -7.632 15.835 1.00 79.75 88 LEU A N 1
ATOM 703 C CA . LEU A 1 88 ? -7.146 -6.793 16.514 1.00 79.75 88 LEU A CA 1
ATOM 704 C C . LEU A 1 88 ? -8.313 -7.657 16.995 1.00 79.75 88 LEU A C 1
ATOM 706 O O . LEU A 1 88 ? -8.742 -7.419 18.145 1.00 79.75 88 LEU A O 1
#

Organism: NCBI:txid1802030

=== Feature glossary ===
Key to the feature types in this record:

pLDDT. pLDDT is the predicted lDDT-Cα score: AlphaFold's confidence that the local environment of each residue (all inter-atomic distances within 15 Å) is correctly placed. It is a per-residue number between 0 and 100, with higher meaning more reliable.

Radius of gyration, Cα contacts, bounding box. The geometric summary reports three shape descriptors. Rg (radius of gyration) measures how spread out the Cα atoms are about their centre of mass; compact globular proteins have small Rg, elongated or unfolded ones large. Cα contacts (<8 Å, |i−j|>4) count long-range residue pairs in spatial proximity — high for tightly packed folds, near zero for rods or random coil. The bounding-box extents give the protein's footprint along x, y, z in Å.

Backbone torsions (φ/ψ). Backbone dihedral angles. Every residue except chain termini has a φ (preceding-C → N → Cα → C) and a ψ (N → Cα → C → next-N). They are reported in degrees following the IUPAC sign convention. Secondary structure is essentially a statement about which (φ, ψ) basin each residue occupies.

Contact-map, Ramachandran, and PAE plots. Plot images: a contact map (which residues are close in 3D, as an N×N binary image), a Ramachandran scatter (backbone torsion angles, revealing secondary-structure composition at a glance), and — for AlphaFold structures — a PAE heatmap (pairwise prediction confidence).

Predicted aligned error. Predicted Aligned Error (PAE) is an AlphaFold confidence matrix: entry (i, j) is the expected error in the position of residue j, in ångströms, when the prediction is superimposed on the true structure at residue i. Low PAE within a block of residues means that block is internally rigid and well-predicted; high PAE between two blocks means their relative placement is uncertain even if each block individually is confident.

Secondary structure (3-state, P-SEA). Three-state secondary structure (P-SEA) collapses the eight DSSP classes into helix (a), strand (b), and coil (c). P-SEA assigns these from Cα geometry alone — distances and angles — without requiring backbone oxygens, so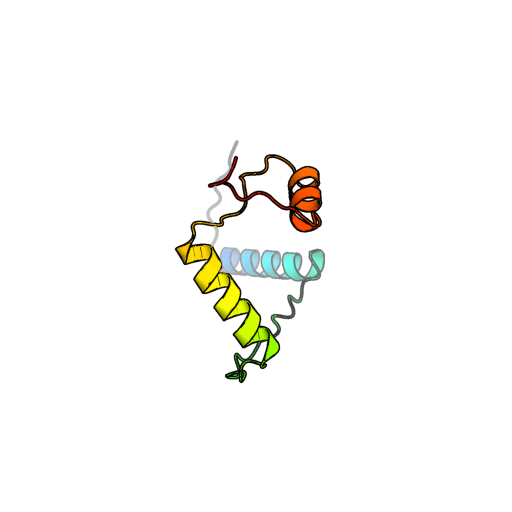 it works on any Cα trace.

Solvent-accessible surface area. Solvent-accessible surface area (SASA) is the area in Å² traced out by the centre of a 1.4 Å probe sphere (a water molecule) rolled over the protein's van der Waals surface (Shrake–Rupley / Lee–Richards construction). Buried residues have near-zero SASA; fully exposed residues can exceed 200 Å². The total SASA scales roughly with the number of surface residues.

Foldseek 3Di. The Foldseek 3Di string encodes local tertiary geometry as a 20-letter alphabet — one character per residue — derived from the relative positions of nearby Cα atoms. Unlike the amino-acid sequence, 3Di is a direct function of the 3D structure, so two proteins with the same fold have similar 3Di strings even at low sequence identity.

B-factor. For experimental (PDB) structures, the B-factor (temperature factor) quantifies the positional spread of each atom in the crystal — a combination of thermal vibration and static disorder — in units of Å². High B-factors mark flexible loops or poorly resolved regions; low B-factors mark the rigid, well-ordered core.

mmCIF coordinates. The mmCIF block holds the 3D Cartesian coordinates of each backbone atom (N, Cα, C, O) in ångströms. mmCIF is the PDB's canonical archive format — a tagged-loop text representation of the atomic model.

InterPro / GO / CATH / organism. Functional annotations link the protein to curated databases. InterPro entries identify conserved domains and families by matching the sequence against member-database signatures (Pfam, PROSITE, CDD, …). Gene Ontology (GO) terms describe molecular function, biological process, and cellular component in a controlled vocabulary. CATH places the structure in a hierarchical fold classification (Class/Architecture/Topology/Homologous-superfamily). The organism is the source species.

Rendered structure images. Structure images are PyMOL renders from six orthogonal camera directions. Cartoon representation draws helices as coils and strands as arrows; sticks shows the backbone as bonds; surface shows the solvent-excluded envelope. Rainbow coloring maps sequence position to hue (blue→red, N→C); chain coloring assig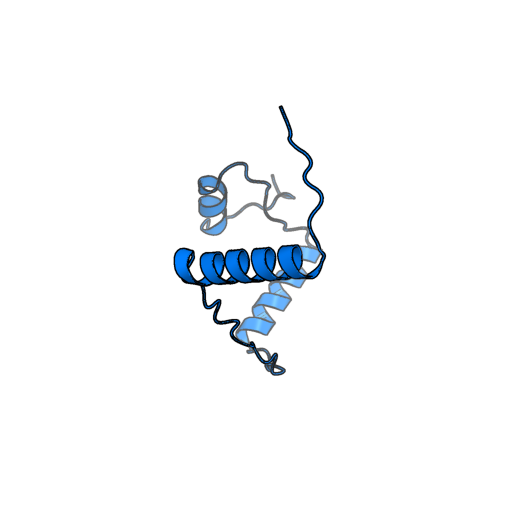ns a distinct color per polypeptide.

Sequence. This is the polypeptide sequence — one letter per residue, N-terminus first. Length ranges from a few dozen residues for small domains to over a thousand for large multi-domain proteins.

Secondary structure (8-state, DSSP). The SS8 string is DSSP's per-residue secondary-structure call. α-helix (H) means an i→i+4 H-bond ladder; β-strand (E) means the residue participates in a β-sheet; 3₁₀ (G) and π (I) are tighter and wider helices; T/S are turns/bends; '-' is loop.

Nearest PDB structures. Structural nearest neighbors (via Foldseek easy-search vs the PDB). Reported per hit: target PDB id, E-value, and alignment TM-score. A TM-score above ~0.5 is the conventional threshold for 'same fold'.